Protein AF-A0A238Y365-F1 (afdb_monomer_lite)

Sequence (177 aa):
MSTAIAPHIPPAAPQTLVRDPALRQAMRAHIQAVIQARVAQDEDRRAEALRDYLAVTQAAADLDAASTLSTMIPPLLPSLYRRWAGMFADRLFETASEEQLRVLCDGSEENGAALALAYVMFLESERMERRMSEDLCALGRGAEGGQEVQEKMADMAAGYIRARVAKLAEKQAIKKK

Foldseek 3Di:
DDDDDDDPDDFDDPVFFDPDPVVLVVLLVLLLVLQCVVPPDDLVVQLVVQLVVCVVLVLDVDSVRSSVLSVLADDDDPVLSSVLSNVLSVVCRRGDGPVVSCVLSVPDPVSSVVSNVSSVVVCPDPVNVVVVVVVVVVCLVVQPDPCCVVSVSNVVSVVSSVVSSVVVVVVVVVVVD

Structure (mmCIF, N/CA/C/O backbone):
data_AF-A0A238Y365-F1
#
_entry.id   AF-A0A238Y365-F1
#
loop_
_atom_site.group_PDB
_atom_site.id
_atom_site.type_symbol
_atom_site.label_atom_id
_atom_site.label_alt_id
_atom_site.label_comp_id
_atom_site.label_asym_id
_atom_site.label_entity_id
_atom_site.label_seq_id
_atom_site.pdbx_PDB_ins_code
_atom_site.Cartn_x
_atom_site.Cartn_y
_atom_site.Cartn_z
_atom_site.occupancy
_atom_site.B_iso_or_equiv
_atom_site.auth_seq_id
_atom_site.auth_comp_id
_atom_site.auth_asym_id
_atom_site.auth_atom_id
_atom_site.pdbx_PDB_model_num
ATOM 1 N N . MET A 1 1 ? -17.718 38.387 -5.834 1.00 41.03 1 MET A N 1
ATOM 2 C CA . MET A 1 1 ? -16.426 37.680 -5.706 1.00 41.03 1 MET A CA 1
ATOM 3 C C . MET A 1 1 ? -16.398 37.052 -4.323 1.00 41.03 1 MET A C 1
ATOM 5 O O . MET A 1 1 ? -16.259 37.781 -3.355 1.00 41.03 1 MET A O 1
ATOM 9 N N . SER A 1 2 ? -16.670 35.748 -4.224 1.00 45.12 2 SER A N 1
ATOM 10 C CA . SER A 1 2 ? -16.695 35.008 -2.955 1.00 45.12 2 SER A CA 1
ATOM 11 C C . SER A 1 2 ? -15.528 34.033 -2.962 1.00 45.12 2 SER A C 1
ATOM 13 O O . SER A 1 2 ? -15.536 33.062 -3.716 1.00 45.12 2 SER A O 1
ATOM 15 N N . THR A 1 3 ? -14.493 34.342 -2.192 1.00 45.22 3 THR A N 1
ATOM 16 C CA . THR A 1 3 ? -13.293 33.519 -2.062 1.00 45.22 3 THR A CA 1
ATOM 17 C C . THR A 1 3 ? -13.619 32.365 -1.118 1.00 45.22 3 THR A C 1
ATOM 19 O O . THR A 1 3 ? -13.807 32.574 0.078 1.00 45.22 3 THR A O 1
ATOM 22 N N . ALA A 1 4 ? -13.743 31.152 -1.657 1.00 47.69 4 ALA A N 1
ATOM 23 C CA . ALA A 1 4 ? -13.885 29.943 -0.857 1.00 47.69 4 ALA A CA 1
ATOM 24 C C . ALA A 1 4 ? -12.564 29.677 -0.119 1.00 47.69 4 ALA A C 1
ATOM 26 O O . ALA A 1 4 ? -11.541 29.379 -0.733 1.00 47.69 4 ALA A O 1
ATOM 27 N N . ILE A 1 5 ? -12.588 29.836 1.202 1.00 48.19 5 ILE A N 1
ATOM 28 C CA . ILE A 1 5 ? -11.501 29.450 2.100 1.00 48.19 5 ILE A CA 1
ATOM 29 C C . ILE A 1 5 ? -11.510 27.920 2.166 1.00 48.19 5 ILE A C 1
ATOM 31 O O . ILE A 1 5 ? -12.489 27.327 2.619 1.00 48.19 5 ILE A O 1
ATOM 35 N N . ALA A 1 6 ? -10.446 27.278 1.683 1.00 49.16 6 ALA A N 1
ATOM 36 C CA . ALA A 1 6 ? -10.252 25.845 1.872 1.00 49.16 6 ALA A CA 1
ATOM 37 C C . ALA A 1 6 ? -10.212 25.535 3.383 1.00 49.16 6 ALA A C 1
ATOM 39 O O . ALA A 1 6 ? -9.551 26.269 4.126 1.00 49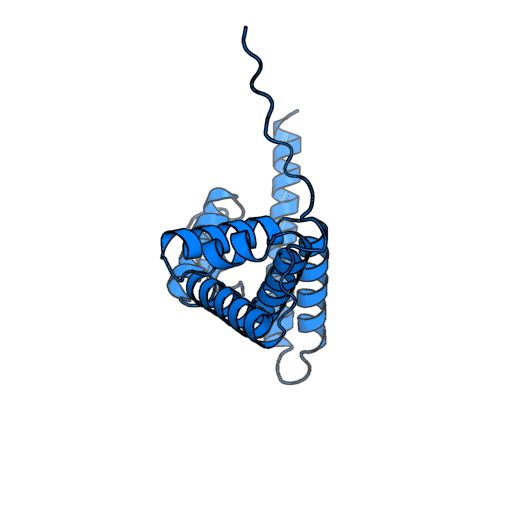.16 6 ALA A O 1
ATOM 40 N N . PRO A 1 7 ? -10.901 24.486 3.866 1.00 53.88 7 PRO A N 1
ATOM 41 C CA . PRO A 1 7 ? -10.907 24.165 5.284 1.00 53.88 7 PRO A CA 1
ATOM 42 C C . PRO A 1 7 ? -9.500 23.747 5.720 1.00 53.88 7 PRO A C 1
ATOM 44 O O . PRO A 1 7 ? -8.984 22.702 5.326 1.00 53.88 7 PRO A O 1
ATOM 47 N N . HIS A 1 8 ? -8.873 24.580 6.550 1.00 54.28 8 HIS A N 1
ATOM 48 C CA . HIS A 1 8 ? -7.700 24.198 7.319 1.00 54.28 8 HIS A CA 1
ATOM 49 C C . HIS A 1 8 ? -8.142 23.098 8.286 1.00 54.28 8 HIS A C 1
ATOM 51 O O . HIS A 1 8 ? -8.851 23.377 9.247 1.00 54.28 8 HIS A O 1
ATOM 57 N N . ILE A 1 9 ? -7.764 21.847 8.018 1.00 56.66 9 ILE A N 1
ATOM 58 C CA . ILE A 1 9 ? -7.962 20.743 8.961 1.00 56.66 9 ILE A CA 1
ATOM 59 C C . ILE A 1 9 ? -6.839 20.861 10.004 1.00 56.66 9 ILE A C 1
ATOM 61 O O . ILE A 1 9 ? -5.672 20.687 9.640 1.00 56.66 9 ILE A O 1
ATOM 65 N N . PRO A 1 10 ? -7.125 21.240 11.263 1.00 53.22 10 PRO A N 1
ATOM 66 C CA . PRO A 1 10 ? -6.113 21.255 12.310 1.00 53.22 10 PRO A CA 1
ATOM 67 C C . PRO A 1 10 ? -5.717 19.814 12.679 1.00 53.22 10 PRO A C 1
ATOM 69 O O . PRO A 1 10 ? -6.551 18.910 12.576 1.00 53.22 10 PRO A O 1
ATOM 72 N N . PRO A 1 11 ? -4.471 19.570 13.125 1.00 58.22 11 PRO A N 1
ATOM 73 C CA . PRO A 1 11 ? -4.087 18.267 13.659 1.00 58.22 11 PRO A CA 1
ATOM 74 C C . PRO A 1 11 ? -4.997 17.897 14.839 1.00 58.22 11 PRO A C 1
ATOM 76 O O . PRO A 1 11 ? -5.309 18.743 15.680 1.00 58.22 11 PRO A O 1
ATOM 79 N N . ALA A 1 12 ? -5.432 16.637 14.881 1.00 56.94 12 ALA A N 1
ATOM 80 C CA . ALA A 1 12 ? -6.339 16.119 15.898 1.00 56.94 12 ALA A CA 1
ATOM 81 C C . ALA A 1 12 ? -5.821 16.430 17.318 1.00 56.94 12 ALA A C 1
ATOM 83 O O . ALA A 1 12 ? -4.678 16.122 17.664 1.00 56.94 12 ALA A O 1
ATOM 84 N N . ALA A 1 13 ? -6.657 17.052 18.157 1.00 56.41 13 ALA A N 1
ATOM 85 C CA . ALA A 1 13 ? -6.310 17.314 19.551 1.00 56.41 13 ALA A CA 1
ATOM 86 C C . ALA A 1 13 ? -6.022 15.980 20.278 1.00 56.41 13 ALA A C 1
ATOM 88 O O . ALA A 1 13 ? -6.720 14.993 20.031 1.00 56.41 13 ALA A O 1
ATOM 89 N N . PRO A 1 14 ? -5.073 15.920 21.233 1.00 54.81 14 PRO A N 1
ATOM 90 C CA . PRO A 1 14 ? -4.609 14.670 21.861 1.00 54.81 14 PRO A CA 1
ATOM 91 C C . PRO A 1 14 ? -5.695 13.876 22.614 1.00 54.81 14 PRO A C 1
ATOM 93 O O . PRO A 1 14 ? -5.471 12.733 23.016 1.00 54.81 14 PRO A O 1
ATOM 96 N N . GLN A 1 15 ? -6.874 14.466 22.824 1.00 52.91 15 GLN A N 1
ATOM 97 C CA . GLN A 1 15 ? -8.050 13.833 23.434 1.00 52.91 15 GLN A CA 1
ATOM 98 C C . GLN A 1 15 ? -8.916 13.054 22.425 1.00 52.91 15 GLN A C 1
ATOM 100 O O . GLN A 1 15 ? -9.852 12.381 22.833 1.00 52.91 15 GLN A O 1
ATOM 105 N N . THR A 1 16 ? -8.592 13.121 21.130 1.00 69.06 16 THR A N 1
ATOM 106 C CA . THR A 1 16 ? -9.370 12.512 20.036 1.00 69.06 16 THR A CA 1
ATOM 107 C C . THR A 1 16 ? -8.657 11.344 19.352 1.00 69.06 16 THR A C 1
ATOM 109 O O . THR A 1 16 ? -9.185 10.807 18.390 1.00 69.06 16 THR A O 1
ATOM 112 N N . LEU A 1 17 ? -7.469 10.943 19.816 1.00 79.94 17 LEU A N 1
ATOM 113 C CA . LEU A 1 17 ? -6.684 9.847 19.231 1.00 79.94 17 LEU A CA 1
ATOM 114 C C . LEU A 1 17 ? -7.102 8.481 19.792 1.00 79.94 17 LEU A C 1
ATOM 116 O O . LEU A 1 17 ? -7.519 8.387 20.945 1.00 79.94 17 LEU A O 1
ATOM 120 N N . VAL A 1 18 ? -6.891 7.416 19.011 1.00 84.06 18 VAL A N 1
ATOM 121 C CA . VAL A 1 18 ? -7.161 6.028 19.427 1.00 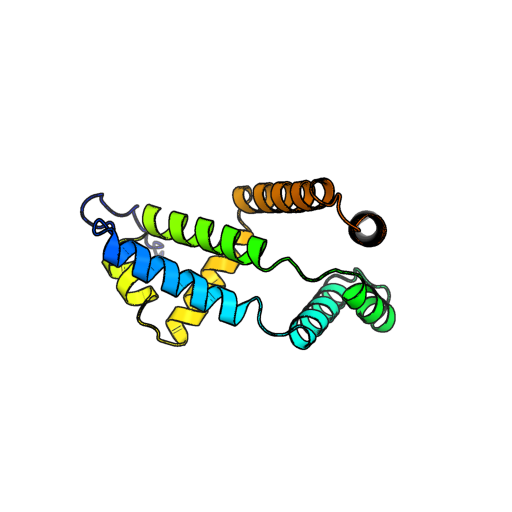84.06 18 VAL A CA 1
ATOM 122 C C . VAL A 1 18 ? -6.209 5.624 20.558 1.00 84.06 18 VAL A C 1
ATOM 124 O O . VAL A 1 18 ? -5.015 5.399 20.330 1.00 84.06 18 VAL A O 1
ATOM 127 N N . ARG A 1 19 ? -6.730 5.534 21.787 1.00 85.62 19 ARG A N 1
ATOM 128 C CA . ARG A 1 19 ? -5.947 5.166 22.986 1.00 85.62 19 ARG A CA 1
ATOM 129 C C . ARG A 1 19 ? -6.070 3.700 23.373 1.00 85.62 19 ARG A C 1
ATOM 131 O O . ARG A 1 19 ? -5.143 3.164 23.972 1.00 85.62 19 ARG A O 1
ATOM 138 N N . ASP A 1 20 ? -7.196 3.071 23.051 1.00 90.81 20 ASP A N 1
ATOM 139 C CA . ASP A 1 20 ? -7.412 1.658 23.346 1.00 90.81 20 ASP A CA 1
ATOM 140 C C . ASP A 1 20 ? -6.497 0.790 22.456 1.00 90.81 20 ASP A C 1
ATOM 142 O O . ASP A 1 20 ? -6.632 0.817 21.225 1.00 90.81 20 ASP A O 1
ATOM 146 N N . PRO A 1 21 ? -5.558 0.019 23.041 1.00 91.31 21 PRO A N 1
ATOM 147 C CA . PRO A 1 21 ? -4.644 -0.821 22.277 1.00 91.31 21 PRO A CA 1
ATOM 148 C C . PRO A 1 21 ? -5.360 -1.934 21.503 1.00 91.31 21 PRO A C 1
ATOM 150 O O . PRO A 1 21 ? -4.909 -2.288 20.413 1.00 91.31 21 PRO A O 1
ATOM 153 N N . ALA A 1 22 ? -6.473 -2.469 22.017 1.00 93.19 22 ALA A N 1
ATOM 154 C CA . ALA A 1 22 ? -7.225 -3.522 21.340 1.00 93.19 22 ALA A CA 1
ATOM 155 C C . ALA A 1 22 ? -7.926 -2.970 20.093 1.00 93.19 22 ALA A C 1
ATOM 157 O O . ALA A 1 22 ? -7.785 -3.527 19.001 1.00 93.19 22 ALA A O 1
ATOM 158 N N . LEU A 1 23 ? -8.602 -1.825 20.234 1.00 91.88 23 LEU A N 1
ATOM 159 C CA . LEU A 1 23 ? -9.214 -1.116 19.112 1.00 91.88 23 LEU A CA 1
ATOM 160 C C . LEU A 1 23 ? -8.173 -0.716 18.062 1.00 91.88 23 LEU A C 1
ATOM 162 O O . LEU A 1 23 ? -8.364 -0.970 16.872 1.00 91.88 23 LEU A O 1
ATOM 166 N N . ARG A 1 24 ? -7.039 -0.151 18.492 1.00 94.19 24 ARG A N 1
ATOM 167 C CA . ARG A 1 24 ? -5.945 0.227 17.590 1.00 94.19 24 ARG A CA 1
ATOM 168 C C . ARG A 1 24 ? -5.430 -0.972 16.799 1.00 94.19 24 ARG A C 1
ATOM 170 O O . ARG A 1 24 ? -5.232 -0.866 15.590 1.00 94.19 24 ARG A O 1
ATOM 177 N N . GLN A 1 25 ? -5.239 -2.113 17.458 1.00 94.88 25 GLN A N 1
ATOM 178 C CA . GLN A 1 25 ? -4.792 -3.336 16.799 1.00 94.88 25 GLN A CA 1
ATOM 179 C C . GLN A 1 25 ? -5.829 -3.856 15.793 1.00 94.88 25 GLN A C 1
ATOM 181 O O . GLN A 1 25 ? -5.452 -4.256 14.691 1.00 94.88 25 GLN A O 1
ATOM 186 N N . ALA A 1 26 ? -7.120 -3.811 16.133 1.00 94.69 26 ALA A N 1
ATOM 187 C CA . ALA A 1 26 ? -8.199 -4.211 15.232 1.00 94.69 26 ALA A CA 1
ATOM 188 C C . ALA A 1 26 ? -8.260 -3.319 13.980 1.00 94.69 26 ALA A C 1
ATOM 190 O O . ALA A 1 26 ? -8.270 -3.826 12.859 1.00 94.69 26 ALA A O 1
ATOM 191 N N . MET A 1 27 ? -8.205 -1.996 14.155 1.00 95.62 27 MET A N 1
ATOM 192 C CA . MET A 1 27 ? -8.172 -1.033 13.048 1.00 95.62 27 MET A CA 1
ATOM 193 C C . MET A 1 27 ? -6.926 -1.211 12.178 1.00 95.62 27 MET A C 1
ATOM 195 O O . MET A 1 27 ? -7.014 -1.210 10.952 1.00 95.62 27 MET A O 1
ATOM 199 N N . ARG A 1 28 ? -5.759 -1.440 12.793 1.00 96.38 28 ARG A N 1
ATOM 200 C CA . ARG A 1 28 ? -4.513 -1.705 12.065 1.00 96.38 28 ARG A CA 1
ATOM 201 C C . ARG A 1 28 ? -4.620 -2.962 11.205 1.00 96.38 28 ARG A C 1
ATOM 203 O O . ARG A 1 28 ? -4.217 -2.938 10.044 1.00 96.38 28 ARG A O 1
ATOM 210 N N . ALA A 1 29 ? -5.171 -4.041 11.758 1.00 94.69 29 ALA A N 1
ATOM 211 C CA . ALA A 1 29 ? -5.394 -5.282 11.025 1.00 94.69 29 ALA A CA 1
ATOM 212 C C . ALA A 1 29 ? -6.376 -5.081 9.861 1.00 94.69 29 ALA A C 1
ATOM 214 O O . ALA A 1 29 ? -6.110 -5.552 8.756 1.00 94.69 29 ALA A O 1
ATOM 215 N N . HIS A 1 30 ? -7.458 -4.328 10.084 1.00 95.19 30 HIS A N 1
ATOM 216 C CA . HIS A 1 30 ? -8.428 -3.984 9.048 1.00 95.19 30 HIS A CA 1
ATOM 217 C C . HIS A 1 30 ? -7.784 -3.206 7.890 1.00 95.19 30 HIS A C 1
ATOM 219 O O . HIS A 1 30 ? -7.864 -3.642 6.743 1.00 95.19 30 HIS A O 1
ATOM 225 N N . ILE A 1 31 ? -7.060 -2.121 8.186 1.00 95.31 31 ILE A N 1
ATOM 226 C CA . ILE A 1 31 ? -6.346 -1.312 7.184 1.00 95.31 31 ILE A CA 1
ATOM 227 C C . ILE A 1 31 ? -5.388 -2.187 6.365 1.00 95.31 31 ILE A C 1
ATOM 229 O O . ILE A 1 31 ? -5.382 -2.138 5.134 1.00 95.31 31 ILE A O 1
ATOM 233 N N . GLN A 1 32 ? -4.595 -3.028 7.035 1.00 93.44 32 GLN A N 1
ATOM 234 C CA . GLN A 1 32 ? -3.661 -3.922 6.352 1.00 93.44 32 GLN A CA 1
ATOM 235 C C . GLN A 1 32 ? -4.370 -4.952 5.467 1.00 93.44 32 GLN A C 1
ATOM 237 O O . GLN A 1 32 ? -3.835 -5.290 4.410 1.00 93.44 32 GLN A O 1
ATOM 242 N N . ALA A 1 33 ? -5.527 -5.469 5.885 1.00 92.31 33 ALA A N 1
ATOM 243 C CA . ALA A 1 33 ? -6.309 -6.422 5.105 1.00 92.31 33 ALA A CA 1
ATOM 244 C C . ALA A 1 33 ? -6.895 -5.768 3.846 1.00 92.31 33 ALA A C 1
ATOM 246 O O . ALA A 1 33 ? -6.730 -6.308 2.755 1.00 92.31 33 ALA A O 1
ATOM 247 N N . VAL A 1 34 ? -7.495 -4.581 3.982 1.00 93.25 34 VAL A N 1
ATOM 248 C CA . VAL A 1 34 ? -8.048 -3.803 2.861 1.00 93.25 34 VAL A CA 1
ATOM 249 C C . VAL A 1 34 ? -6.968 -3.479 1.831 1.00 93.25 34 VAL A C 1
ATOM 251 O O . VAL A 1 34 ? -7.158 -3.721 0.639 1.00 93.25 34 VAL A O 1
ATOM 254 N N . ILE A 1 35 ? -5.808 -2.985 2.281 1.00 91.38 35 ILE A N 1
ATOM 255 C CA . ILE A 1 35 ? -4.698 -2.652 1.381 1.00 91.38 35 ILE A CA 1
ATOM 256 C C . ILE A 1 35 ? -4.207 -3.907 0.663 1.00 91.38 35 ILE A C 1
ATOM 258 O O . ILE A 1 35 ? -4.137 -3.906 -0.561 1.00 91.38 35 ILE A O 1
ATOM 262 N N . GLN A 1 36 ? -3.921 -4.994 1.388 1.00 86.75 36 GLN A N 1
ATOM 263 C CA . GLN A 1 36 ? -3.455 -6.245 0.775 1.00 86.75 36 GLN A CA 1
ATOM 264 C C . GLN A 1 36 ? -4.456 -6.796 -0.244 1.00 86.75 36 GLN A C 1
ATOM 266 O O . GLN A 1 36 ? -4.043 -7.231 -1.318 1.00 86.75 36 GLN A O 1
ATOM 271 N N . ALA A 1 37 ? -5.755 -6.726 0.055 1.00 86.56 37 ALA A N 1
ATOM 272 C CA . ALA A 1 37 ? -6.794 -7.162 -0.867 1.00 86.56 37 ALA A CA 1
ATOM 273 C C . ALA A 1 37 ? -6.812 -6.351 -2.173 1.00 86.56 37 ALA A C 1
ATOM 275 O O . ALA A 1 37 ? -7.152 -6.878 -3.225 1.00 86.56 37 ALA A O 1
ATOM 276 N N . ARG A 1 38 ? -6.415 -5.076 -2.131 1.00 83.06 38 ARG A N 1
ATOM 277 C CA . ARG A 1 38 ? -6.394 -4.197 -3.307 1.00 83.06 38 ARG A CA 1
ATOM 278 C C . ARG A 1 38 ? -5.075 -4.249 -4.083 1.00 83.06 38 ARG A C 1
ATOM 280 O O . ARG A 1 38 ? -5.109 -4.093 -5.298 1.00 83.06 38 ARG A O 1
ATOM 287 N N . VAL A 1 39 ? -3.933 -4.442 -3.414 1.00 75.88 39 VAL A N 1
ATOM 288 C CA . VAL A 1 39 ? -2.603 -4.231 -4.030 1.00 75.88 39 VAL A CA 1
ATOM 289 C C . VAL A 1 39 ? -1.794 -5.501 -4.299 1.00 75.88 39 VAL A C 1
ATOM 291 O O . VAL A 1 39 ? -0.773 -5.413 -4.974 1.00 75.88 39 VAL A O 1
ATOM 294 N N . ALA A 1 40 ? -2.196 -6.662 -3.770 1.00 68.81 40 ALA A N 1
ATOM 295 C CA . ALA A 1 40 ? -1.348 -7.862 -3.763 1.00 68.81 40 ALA A CA 1
ATOM 296 C C . ALA A 1 40 ? -2.026 -9.142 -4.288 1.00 68.81 40 ALA A C 1
ATOM 298 O O . ALA A 1 40 ? -1.501 -10.230 -4.065 1.00 68.81 40 ALA A O 1
ATOM 299 N N . GLN A 1 41 ? -3.200 -9.049 -4.924 1.00 66.19 41 GLN A N 1
ATOM 300 C CA . GLN A 1 41 ? -4.037 -10.234 -5.166 1.00 66.19 41 GLN A CA 1
ATOM 301 C C . GLN A 1 41 ? -3.856 -10.933 -6.513 1.00 66.19 41 GLN A C 1
ATOM 303 O O . GLN A 1 41 ? -4.157 -12.120 -6.592 1.00 66.19 41 GLN A O 1
ATOM 308 N N . ASP A 1 42 ? -3.408 -10.240 -7.558 1.00 76.75 42 ASP A N 1
ATOM 309 C CA . ASP A 1 42 ? -3.565 -10.755 -8.918 1.00 76.75 42 ASP A CA 1
ATOM 310 C C . ASP A 1 42 ? -2.344 -10.423 -9.785 1.00 76.75 42 ASP A C 1
ATOM 312 O O . ASP A 1 42 ? -2.078 -9.262 -10.108 1.00 76.75 42 ASP A O 1
ATOM 316 N N . GLU A 1 43 ? -1.581 -11.467 -10.116 1.00 76.50 43 GLU A N 1
ATOM 317 C CA . GLU A 1 43 ? -0.365 -11.373 -10.925 1.00 76.50 43 GLU A CA 1
ATOM 318 C C . GLU A 1 43 ? -0.678 -10.996 -12.380 1.00 76.50 43 GLU A C 1
ATOM 320 O O . GLU A 1 43 ? 0.092 -10.257 -12.996 1.00 76.50 43 GLU A O 1
ATOM 325 N N . ASP A 1 44 ? -1.834 -11.409 -12.906 1.00 80.81 44 ASP A N 1
ATOM 326 C CA . ASP A 1 44 ? -2.266 -11.045 -14.255 1.00 80.81 44 ASP A CA 1
ATOM 327 C C . ASP A 1 44 ? -2.618 -9.555 -14.307 1.00 80.81 44 ASP A C 1
ATOM 329 O O . ASP A 1 44 ? -2.155 -8.832 -15.193 1.00 80.81 44 ASP A O 1
ATOM 333 N N . ARG A 1 45 ? -3.337 -9.053 -13.295 1.00 80.12 45 ARG A N 1
ATOM 334 C CA . ARG A 1 45 ? -3.632 -7.613 -13.164 1.00 80.12 45 ARG A CA 1
ATOM 335 C C . ARG A 1 45 ? -2.382 -6.786 -12.892 1.00 80.12 45 ARG A C 1
ATOM 337 O O . ARG A 1 45 ? -2.293 -5.642 -13.335 1.00 80.12 45 ARG A O 1
ATOM 344 N N . ARG A 1 46 ? -1.396 -7.341 -12.184 1.00 81.50 46 ARG A N 1
ATOM 345 C CA . ARG A 1 46 ? -0.085 -6.705 -12.006 1.00 81.50 46 ARG A CA 1
ATOM 346 C C . ARG A 1 46 ? 0.641 -6.585 -13.344 1.00 81.50 46 ARG A C 1
ATOM 348 O O . ARG A 1 46 ? 1.142 -5.507 -13.663 1.00 81.50 46 ARG A O 1
ATOM 355 N N . ALA A 1 47 ? 0.702 -7.664 -14.120 1.00 81.12 47 ALA A N 1
ATOM 356 C CA . ALA A 1 47 ? 1.331 -7.659 -15.435 1.00 81.12 47 ALA A CA 1
ATOM 357 C C . ALA A 1 47 ? 0.625 -6.680 -16.388 1.00 81.12 47 ALA A C 1
ATOM 359 O O . ALA A 1 47 ? 1.292 -5.913 -17.080 1.00 81.12 47 ALA A O 1
ATOM 360 N N . GLU A 1 48 ? -0.709 -6.650 -16.377 1.00 82.50 48 GLU A N 1
ATOM 361 C CA . GLU A 1 48 ? -1.524 -5.669 -17.097 1.00 82.50 48 GLU A CA 1
ATOM 362 C C . GLU A 1 48 ? -1.168 -4.230 -16.702 1.00 82.50 48 GLU A C 1
ATOM 364 O O . GLU A 1 48 ? -0.752 -3.452 -17.559 1.00 82.50 48 GLU A O 1
ATOM 369 N N . ALA A 1 49 ? -1.200 -3.906 -15.407 1.00 82.75 49 ALA A N 1
ATOM 370 C CA . ALA A 1 49 ? -0.872 -2.572 -14.911 1.00 82.75 49 ALA A CA 1
ATOM 371 C C . ALA A 1 49 ? 0.561 -2.134 -15.268 1.00 82.75 49 ALA A C 1
ATOM 373 O O . ALA A 1 49 ? 0.797 -0.969 -15.592 1.00 82.75 49 ALA A O 1
ATOM 374 N N . LEU A 1 50 ? 1.529 -3.057 -15.241 1.00 80.69 50 LEU A N 1
ATOM 375 C CA . LEU A 1 50 ? 2.907 -2.778 -15.649 1.00 80.69 50 LEU A CA 1
ATOM 376 C C . LEU A 1 50 ? 3.016 -2.487 -17.147 1.00 80.69 50 LEU A C 1
ATOM 378 O O . LEU A 1 50 ? 3.736 -1.563 -17.525 1.00 80.69 50 LEU A O 1
ATOM 382 N N . ARG A 1 51 ? 2.310 -3.237 -18.000 1.00 83.56 51 ARG A N 1
ATOM 383 C CA . ARG A 1 51 ? 2.279 -2.969 -19.446 1.00 83.56 51 ARG A CA 1
ATOM 384 C C . ARG A 1 51 ? 1.696 -1.596 -19.738 1.00 83.56 51 ARG A C 1
ATOM 386 O O . ARG A 1 51 ? 2.322 -0.826 -20.466 1.00 83.56 51 ARG A O 1
ATOM 393 N N . ASP A 1 52 ? 0.562 -1.275 -19.124 1.00 83.25 52 ASP A N 1
ATOM 394 C CA . ASP A 1 52 ? -0.107 0.013 -19.296 1.00 83.25 52 ASP A CA 1
ATOM 395 C C . ASP A 1 52 ? 0.790 1.163 -18.844 1.00 83.25 52 ASP A C 1
ATOM 397 O O . ASP A 1 52 ? 0.991 2.134 -19.576 1.00 83.25 52 ASP A O 1
ATOM 401 N N . TYR A 1 53 ? 1.420 1.024 -17.676 1.00 79.75 53 TYR A N 1
ATOM 402 C CA . TYR A 1 53 ? 2.372 2.006 -17.174 1.00 79.75 53 TYR A CA 1
ATOM 403 C C . TYR A 1 53 ? 3.555 2.209 -18.132 1.00 79.75 53 TYR A C 1
ATOM 405 O O . TYR A 1 53 ? 3.908 3.346 -18.455 1.00 79.75 53 TYR A O 1
ATOM 413 N N . LEU A 1 54 ? 4.169 1.127 -18.623 1.00 78.12 54 LEU A N 1
ATOM 414 C CA . LEU A 1 54 ? 5.311 1.190 -19.544 1.00 78.12 54 LEU A CA 1
ATOM 415 C C . LEU A 1 54 ? 4.936 1.798 -20.904 1.00 78.12 54 LEU A C 1
ATOM 417 O O . LEU A 1 54 ? 5.754 2.507 -21.498 1.00 78.12 54 LEU A O 1
ATOM 421 N N . ALA A 1 55 ? 3.711 1.554 -21.373 1.00 76.88 55 ALA A N 1
ATOM 422 C CA . ALA A 1 55 ? 3.173 2.145 -22.592 1.00 76.88 55 ALA A CA 1
ATOM 423 C C . ALA A 1 55 ? 2.909 3.651 -22.421 1.00 76.88 55 ALA A C 1
ATOM 425 O O . ALA A 1 55 ? 3.366 4.456 -23.235 1.00 76.88 55 ALA A O 1
ATOM 426 N N . VAL A 1 56 ? 2.243 4.051 -21.332 1.00 79.94 56 VAL A N 1
ATOM 427 C CA . VAL A 1 56 ? 1.917 5.458 -21.035 1.00 79.94 56 VAL A CA 1
ATOM 428 C C . VAL A 1 56 ? 3.177 6.290 -20.799 1.00 79.94 56 VAL A C 1
ATOM 430 O O . VAL A 1 56 ? 3.288 7.412 -21.293 1.00 79.94 56 VAL A O 1
ATOM 433 N N . THR A 1 57 ? 4.161 5.738 -20.090 1.00 72.69 57 THR A N 1
ATOM 434 C CA . THR A 1 57 ? 5.437 6.421 -19.817 1.00 72.69 57 THR A CA 1
ATOM 435 C C . THR A 1 57 ? 6.412 6.391 -20.995 1.00 72.69 57 THR A C 1
ATOM 437 O O . THR A 1 57 ? 7.473 7.012 -20.918 1.00 72.69 57 THR A O 1
ATOM 440 N N . GLN A 1 58 ? 6.077 5.686 -22.086 1.00 69.81 58 GLN A N 1
ATOM 441 C CA . GLN A 1 58 ? 6.959 5.430 -23.236 1.00 69.81 58 GLN A CA 1
ATOM 442 C C . GLN A 1 58 ? 8.324 4.852 -22.829 1.00 69.81 58 GLN A C 1
ATOM 444 O O . GLN A 1 58 ? 9.333 5.031 -23.518 1.00 69.81 58 GLN A O 1
ATOM 449 N N . ALA A 1 59 ? 8.370 4.158 -21.688 1.00 60.31 59 ALA A N 1
ATOM 450 C CA . ALA A 1 59 ? 9.558 3.457 -21.220 1.00 60.31 59 ALA A CA 1
ATOM 451 C C . ALA A 1 59 ? 9.909 2.280 -22.151 1.00 60.31 59 ALA A C 1
ATOM 453 O O . ALA A 1 59 ? 11.082 1.914 -22.278 1.00 60.31 59 ALA A O 1
ATOM 454 N N . ALA A 1 60 ? 8.902 1.740 -22.846 1.00 61.19 60 ALA A N 1
ATOM 455 C CA . ALA A 1 60 ? 9.035 0.765 -23.920 1.00 61.19 60 ALA A CA 1
ATOM 456 C C . ALA A 1 60 ? 8.947 1.428 -25.308 1.00 61.19 60 ALA A C 1
ATOM 458 O O . ALA A 1 60 ? 8.301 2.459 -25.484 1.00 61.19 60 ALA A O 1
ATOM 459 N N . ALA A 1 61 ? 9.622 0.837 -26.299 1.00 65.38 61 ALA A N 1
ATOM 460 C CA . ALA A 1 61 ? 9.588 1.325 -27.681 1.00 65.38 61 ALA A CA 1
ATOM 461 C C . ALA A 1 61 ? 8.260 0.998 -28.390 1.00 65.38 61 ALA A C 1
ATOM 463 O O . ALA A 1 61 ? 7.823 1.762 -29.247 1.00 65.38 61 ALA A O 1
ATOM 464 N N . ASP A 1 62 ? 7.639 -0.118 -28.009 1.00 73.69 62 ASP A N 1
ATOM 465 C CA . ASP A 1 62 ? 6.379 -0.644 -28.527 1.00 73.69 62 ASP A CA 1
ATOM 466 C C . ASP A 1 62 ? 5.692 -1.534 -27.465 1.00 73.69 62 ASP A C 1
ATOM 468 O O . ASP A 1 62 ? 6.206 -1.729 -26.356 1.00 73.69 62 ASP A O 1
ATOM 472 N N . LEU A 1 63 ? 4.497 -2.040 -27.791 1.00 70.69 63 LEU A N 1
ATOM 473 C CA . LEU A 1 63 ? 3.686 -2.874 -26.895 1.00 70.69 63 LEU A CA 1
ATOM 474 C C . LEU A 1 63 ? 4.333 -4.238 -26.602 1.00 70.69 63 LEU A C 1
ATOM 476 O O . LEU A 1 63 ? 4.216 -4.736 -25.480 1.00 70.69 63 LEU A O 1
ATOM 480 N N . ASP A 1 64 ? 5.061 -4.812 -27.560 1.00 74.25 64 ASP A N 1
ATOM 481 C CA . ASP A 1 64 ? 5.750 -6.097 -27.387 1.00 74.25 64 ASP A CA 1
ATOM 482 C C . ASP A 1 64 ? 6.918 -5.964 -26.397 1.00 74.25 64 ASP A C 1
ATOM 484 O O . ASP A 1 64 ? 7.101 -6.799 -25.502 1.00 74.25 64 ASP A O 1
ATOM 488 N N . ALA A 1 65 ? 7.666 -4.861 -26.479 1.00 70.56 65 ALA A N 1
ATOM 489 C CA . ALA A 1 65 ? 8.686 -4.501 -25.506 1.00 70.56 65 ALA A CA 1
ATOM 490 C C . ALA A 1 65 ? 8.077 -4.219 -24.123 1.00 70.56 65 ALA A C 1
ATOM 492 O O . ALA A 1 65 ? 8.655 -4.639 -23.122 1.00 70.56 65 ALA A O 1
ATOM 493 N N . ALA A 1 66 ? 6.910 -3.568 -24.040 1.00 71.75 66 ALA A N 1
ATOM 494 C CA . ALA A 1 66 ? 6.213 -3.346 -22.768 1.00 71.75 66 ALA A CA 1
ATOM 495 C C . ALA A 1 66 ? 5.796 -4.673 -22.111 1.00 71.75 66 ALA A C 1
ATOM 497 O O . ALA A 1 66 ? 6.030 -4.861 -20.918 1.00 71.75 66 ALA A O 1
ATOM 498 N N . SER A 1 67 ? 5.259 -5.614 -22.896 1.00 74.00 67 SER A N 1
ATOM 499 C CA . SER A 1 67 ? 4.888 -6.952 -22.419 1.00 74.00 67 SER A CA 1
ATOM 500 C C . SER A 1 67 ? 6.097 -7.778 -21.989 1.00 74.00 67 SER A C 1
ATOM 502 O O . SER A 1 67 ? 6.047 -8.491 -20.990 1.00 74.00 67 SER A O 1
ATOM 504 N N . THR A 1 68 ? 7.207 -7.675 -22.713 1.00 73.19 68 THR A N 1
ATOM 505 C CA . THR A 1 68 ? 8.448 -8.361 -22.339 1.00 73.19 68 THR A CA 1
ATOM 506 C C . THR A 1 68 ? 9.001 -7.790 -21.032 1.00 73.19 68 THR A C 1
ATOM 508 O O . THR A 1 68 ? 9.315 -8.536 -20.105 1.00 73.19 68 THR A O 1
ATOM 511 N N . LEU A 1 69 ? 9.048 -6.463 -20.899 1.00 68.69 69 LEU A N 1
ATOM 512 C CA . LEU A 1 69 ? 9.555 -5.795 -19.701 1.00 68.69 69 LEU A CA 1
ATOM 513 C C . LEU A 1 69 ? 8.677 -6.030 -18.468 1.00 68.69 69 LEU A C 1
ATOM 515 O O . LEU A 1 69 ? 9.224 -6.219 -17.384 1.00 68.69 69 LEU A O 1
ATOM 519 N N . SER A 1 70 ? 7.348 -6.088 -18.607 1.00 74.31 70 SER A N 1
ATOM 520 C CA . SER A 1 70 ? 6.461 -6.386 -17.474 1.00 74.31 70 SER A CA 1
ATOM 521 C C . SER A 1 70 ? 6.746 -7.756 -16.850 1.00 74.31 70 SER A C 1
ATOM 523 O O . SER A 1 70 ? 6.642 -7.893 -15.635 1.00 74.31 70 SER A O 1
ATOM 525 N N . THR A 1 71 ? 7.169 -8.746 -17.650 1.00 75.19 71 THR A N 1
ATOM 526 C CA . THR A 1 71 ? 7.558 -10.079 -17.141 1.00 75.19 71 THR A CA 1
ATOM 527 C C . THR A 1 71 ? 8.923 -10.107 -16.451 1.00 75.19 71 THR A C 1
ATOM 529 O O . THR A 1 71 ? 9.188 -11.005 -15.658 1.00 75.19 71 THR A O 1
ATOM 532 N N . MET A 1 72 ? 9.791 -9.127 -16.723 1.00 69.62 72 MET A N 1
ATOM 533 C CA . MET A 1 72 ? 11.128 -9.040 -16.120 1.00 69.62 72 MET A CA 1
ATOM 534 C C . MET A 1 72 ? 11.122 -8.352 -14.755 1.00 69.62 72 MET A C 1
ATOM 536 O O . MET A 1 72 ? 12.060 -8.518 -13.977 1.00 69.62 72 MET A O 1
ATOM 540 N N . ILE A 1 73 ? 10.088 -7.564 -14.454 1.00 70.31 73 ILE A N 1
ATOM 541 C CA . ILE A 1 73 ? 9.938 -6.933 -13.144 1.00 70.31 73 ILE A CA 1
ATOM 542 C C . ILE A 1 73 ? 9.445 -8.020 -12.178 1.00 70.31 73 ILE A C 1
ATOM 544 O O . ILE A 1 73 ? 8.356 -8.556 -12.395 1.00 70.31 73 ILE A O 1
ATOM 548 N N . PRO A 1 74 ? 10.187 -8.352 -11.107 1.00 66.69 74 PRO A N 1
ATOM 549 C CA . PRO A 1 74 ? 9.757 -9.370 -10.156 1.00 66.69 74 PRO A CA 1
ATOM 550 C C . PRO A 1 74 ? 8.560 -8.883 -9.322 1.00 66.69 74 PRO A C 1
ATOM 552 O O . PRO A 1 74 ? 8.426 -7.674 -9.075 1.00 66.69 74 PRO A O 1
ATOM 555 N N . PRO A 1 75 ? 7.677 -9.789 -8.871 1.00 69.12 75 PRO A N 1
ATOM 556 C CA . PRO A 1 75 ? 6.649 -9.437 -7.903 1.00 69.12 75 PRO A CA 1
ATOM 557 C C . PRO A 1 75 ? 7.305 -8.931 -6.616 1.00 69.12 75 PRO A C 1
ATOM 559 O O . PRO A 1 75 ? 8.337 -9.442 -6.173 1.00 69.12 75 PRO A O 1
ATOM 562 N N . LEU A 1 76 ? 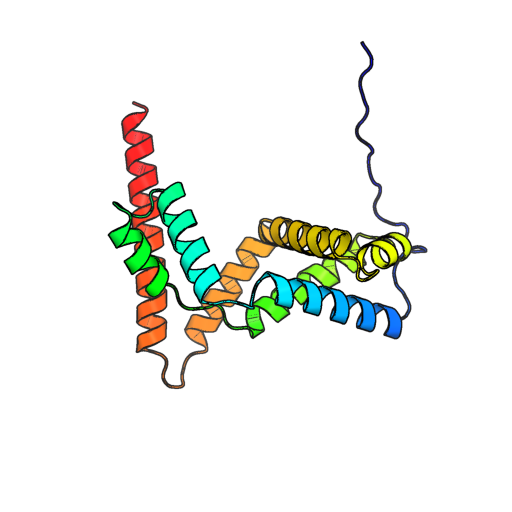6.713 -7.900 -6.014 1.00 68.00 76 LEU A N 1
ATOM 563 C CA . LEU A 1 76 ? 7.171 -7.421 -4.715 1.00 68.00 76 LEU A CA 1
ATOM 564 C C . LEU A 1 76 ? 6.831 -8.459 -3.645 1.00 68.00 76 LEU A C 1
ATOM 566 O O . LEU A 1 76 ? 5.752 -9.053 -3.651 1.00 68.00 76 LEU A O 1
ATOM 570 N N . LEU A 1 77 ? 7.748 -8.659 -2.697 1.00 72.94 77 LEU A N 1
ATOM 571 C CA . LEU A 1 77 ? 7.526 -9.603 -1.607 1.00 72.94 77 LEU A CA 1
ATOM 572 C C . LEU A 1 77 ? 6.319 -9.160 -0.759 1.00 72.94 77 LEU A C 1
ATOM 574 O O . LEU A 1 77 ? 6.269 -7.997 -0.344 1.00 72.94 77 LEU A O 1
ATOM 578 N N . PRO A 1 78 ? 5.393 -10.070 -0.391 1.00 75.69 78 PRO A N 1
ATOM 579 C CA . PRO A 1 78 ? 4.250 -9.746 0.470 1.00 75.69 78 PRO A CA 1
ATOM 580 C C . PRO A 1 78 ? 4.637 -9.074 1.799 1.00 75.69 78 PRO A C 1
ATOM 582 O O . PRO A 1 78 ? 3.870 -8.299 2.374 1.00 75.69 78 PRO A O 1
ATOM 585 N N . SER A 1 79 ? 5.851 -9.346 2.287 1.00 78.38 79 SER A N 1
ATOM 586 C CA . SER A 1 79 ? 6.422 -8.727 3.484 1.00 78.38 79 SER A CA 1
ATOM 587 C C . SER A 1 79 ? 6.647 -7.216 3.340 1.00 78.38 79 SER A C 1
ATOM 589 O O . SER A 1 79 ? 6.420 -6.495 4.313 1.00 78.38 79 SER A O 1
ATOM 591 N N . LEU A 1 80 ? 7.020 -6.720 2.152 1.00 83.44 80 LEU A N 1
ATOM 592 C CA . LEU A 1 80 ? 7.161 -5.283 1.884 1.00 83.44 80 LEU A CA 1
ATOM 593 C C . LEU A 1 80 ? 5.814 -4.576 1.941 1.00 83.44 80 LEU A C 1
ATOM 595 O O . LEU A 1 80 ? 5.664 -3.609 2.686 1.00 83.44 80 LEU A O 1
ATOM 599 N N . TYR A 1 81 ? 4.814 -5.103 1.228 1.00 82.94 81 TYR A N 1
ATOM 600 C CA . TYR A 1 81 ? 3.462 -4.544 1.247 1.00 82.94 81 TYR A CA 1
ATOM 601 C C . TYR A 1 81 ? 2.914 -4.467 2.669 1.00 82.94 81 TYR A C 1
ATOM 603 O O . TYR A 1 81 ? 2.408 -3.428 3.091 1.00 82.94 81 TYR A O 1
ATOM 611 N N . ARG A 1 82 ? 3.086 -5.537 3.456 1.00 87.12 82 ARG A N 1
ATOM 612 C CA . ARG A 1 82 ? 2.656 -5.562 4.858 1.00 87.12 82 ARG A CA 1
ATOM 613 C C . ARG A 1 82 ? 3.370 -4.507 5.703 1.00 87.12 82 ARG A C 1
ATOM 615 O O . ARG A 1 82 ? 2.729 -3.878 6.550 1.00 87.12 82 ARG A O 1
ATOM 622 N N . ARG A 1 83 ? 4.675 -4.315 5.490 1.00 90.25 83 ARG A N 1
ATOM 623 C CA . ARG A 1 83 ? 5.479 -3.317 6.204 1.00 90.25 83 ARG A CA 1
ATOM 624 C C . ARG A 1 83 ? 5.029 -1.899 5.867 1.00 90.25 83 ARG A C 1
ATOM 626 O O . ARG A 1 83 ? 4.740 -1.133 6.783 1.00 90.25 83 ARG A O 1
ATOM 633 N N . TRP A 1 84 ? 4.908 -1.570 4.585 1.00 93.88 84 TRP A N 1
ATOM 634 C CA . TRP A 1 84 ? 4.503 -0.238 4.131 1.00 93.88 84 TRP A CA 1
ATOM 635 C C . TRP A 1 84 ? 3.057 0.086 4.518 1.00 93.88 84 TRP A C 1
ATOM 637 O O . TRP A 1 84 ? 2.791 1.185 4.997 1.00 93.88 84 TRP A O 1
ATOM 647 N N . ALA A 1 85 ? 2.138 -0.879 4.415 1.00 93.75 85 ALA A N 1
ATOM 648 C CA . ALA A 1 85 ? 0.772 -0.736 4.926 1.00 93.75 85 ALA A CA 1
ATOM 649 C C . ALA A 1 85 ? 0.748 -0.507 6.448 1.00 93.75 85 ALA A C 1
ATOM 651 O O . ALA A 1 85 ? -0.071 0.255 6.955 1.00 93.75 85 ALA A O 1
ATOM 652 N N . GLY A 1 86 ? 1.674 -1.132 7.183 1.00 94.62 86 GLY A N 1
ATOM 653 C CA . GLY A 1 86 ? 1.868 -0.881 8.609 1.00 94.62 86 GLY A CA 1
ATOM 654 C C . GLY A 1 86 ? 2.298 0.558 8.899 1.00 94.62 86 GLY A C 1
ATOM 655 O O . GLY A 1 86 ? 1.670 1.217 9.718 1.00 94.62 86 GLY A O 1
ATOM 656 N N . MET A 1 87 ? 3.306 1.062 8.182 1.00 95.50 87 MET A N 1
ATOM 657 C CA . MET A 1 87 ? 3.777 2.449 8.316 1.00 95.50 87 MET A CA 1
ATOM 658 C C . MET A 1 87 ? 2.689 3.472 7.973 1.00 95.50 87 MET A C 1
ATOM 660 O O . MET A 1 87 ? 2.597 4.520 8.610 1.00 95.50 87 MET A O 1
ATOM 664 N N . PHE A 1 88 ? 1.861 3.165 6.975 1.00 96.62 88 PHE A N 1
ATOM 665 C CA . PHE A 1 88 ? 0.692 3.965 6.635 1.00 96.62 88 PHE A CA 1
ATOM 666 C C . PHE A 1 88 ? -0.337 3.984 7.770 1.00 96.62 88 PHE A C 1
ATOM 668 O O . PHE A 1 88 ? -0.768 5.061 8.177 1.00 96.62 88 PHE A O 1
ATOM 675 N N . ALA A 1 89 ? -0.691 2.820 8.325 1.00 95.75 89 ALA A N 1
ATOM 676 C CA . ALA A 1 89 ? -1.617 2.740 9.452 1.00 95.75 89 ALA A CA 1
ATOM 677 C C . ALA A 1 89 ? -1.088 3.513 10.671 1.00 95.75 89 ALA A C 1
ATOM 679 O O . ALA A 1 89 ? -1.827 4.276 11.288 1.00 95.75 89 ALA A O 1
ATOM 680 N N . ASP A 1 90 ? 0.204 3.379 10.976 1.00 94.62 90 ASP A N 1
ATOM 681 C CA . ASP A 1 90 ? 0.845 4.118 12.064 1.00 94.62 90 ASP A CA 1
ATOM 682 C C . ASP A 1 90 ? 0.735 5.632 11.830 1.00 94.62 90 ASP A C 1
ATOM 684 O O . ASP A 1 90 ? 0.362 6.368 12.744 1.00 94.62 90 ASP A O 1
ATOM 688 N N . ARG A 1 91 ? 0.937 6.088 10.586 1.00 93.62 91 ARG A N 1
ATOM 689 C CA . ARG A 1 91 ? 0.764 7.496 10.223 1.00 93.62 91 ARG A CA 1
ATOM 690 C C . ARG A 1 91 ? -0.684 7.969 10.355 1.00 93.62 91 ARG A C 1
ATOM 692 O O . ARG A 1 91 ? -0.899 9.071 10.846 1.00 93.62 91 ARG A O 1
ATOM 699 N N . LEU A 1 92 ? -1.661 7.156 9.963 1.00 93.62 92 LEU A N 1
ATOM 700 C CA . LEU A 1 92 ? -3.079 7.476 10.139 1.00 93.62 92 LEU A CA 1
ATOM 701 C C . LEU A 1 92 ? -3.428 7.692 11.618 1.00 93.62 92 LEU A C 1
ATOM 703 O O . LEU A 1 92 ? -4.076 8.684 11.944 1.00 93.62 92 LEU A O 1
ATOM 707 N N . PHE A 1 93 ? -2.941 6.831 12.516 1.00 93.75 93 PHE A N 1
ATOM 708 C CA . PHE A 1 93 ? -3.159 6.987 13.961 1.00 93.75 93 PHE A CA 1
ATOM 709 C C . PHE A 1 93 ? -2.490 8.232 14.559 1.00 93.75 93 PHE A C 1
ATOM 711 O O . PHE A 1 93 ? -2.912 8.695 15.615 1.00 93.75 93 PHE A O 1
ATOM 718 N N . GLU A 1 94 ? -1.441 8.760 13.926 1.00 91.06 94 GLU A N 1
ATOM 719 C CA . GLU A 1 94 ? -0.790 10.003 14.354 1.00 91.06 94 GLU A CA 1
ATOM 720 C C . GLU A 1 94 ? -1.568 11.252 13.927 1.00 91.06 94 GLU A C 1
ATOM 722 O O . GLU A 1 94 ? -1.442 12.294 14.568 1.00 91.06 94 GLU A O 1
ATOM 727 N N . THR A 1 95 ? -2.317 11.180 12.823 1.00 90.00 95 THR A N 1
ATOM 728 C CA . THR A 1 95 ? -2.863 12.376 12.163 1.00 90.00 95 THR A CA 1
ATOM 729 C C . THR A 1 95 ? -4.384 12.469 12.168 1.00 90.00 95 THR A C 1
ATOM 731 O O . THR A 1 95 ? -4.902 13.573 12.017 1.00 90.00 95 THR A O 1
ATOM 734 N N . ALA A 1 96 ? -5.096 11.352 12.322 1.00 90.81 96 ALA A N 1
ATOM 735 C CA . ALA A 1 96 ? -6.556 11.297 12.298 1.00 90.81 96 ALA A CA 1
ATOM 736 C C . ALA A 1 96 ? -7.138 11.025 13.691 1.00 90.81 96 ALA A C 1
ATOM 738 O O . ALA A 1 96 ? -6.528 10.346 14.521 1.00 90.81 96 ALA A O 1
ATOM 739 N N . SER A 1 97 ? -8.341 11.544 13.941 1.00 91.25 97 SER A N 1
ATOM 740 C CA . SER A 1 97 ? -9.082 11.226 15.160 1.00 91.25 97 SER A CA 1
ATOM 741 C C . SER A 1 97 ? -9.645 9.802 15.121 1.00 91.25 97 SER A C 1
ATOM 743 O O . SER A 1 97 ? -9.855 9.216 14.061 1.00 91.25 97 SER A O 1
ATOM 745 N N . GLU A 1 98 ? -9.944 9.242 16.289 1.00 91.50 98 GLU A N 1
ATOM 746 C CA . GLU A 1 98 ? -10.611 7.951 16.435 1.00 91.50 98 GLU A CA 1
ATOM 747 C C . GLU A 1 98 ? -11.954 7.922 15.700 1.00 91.50 98 GLU A C 1
ATOM 749 O O . GLU A 1 98 ? -12.259 6.934 15.042 1.00 91.50 98 GLU A O 1
ATOM 754 N N . GLU A 1 99 ? -12.739 9.000 15.763 1.00 91.44 99 GLU A N 1
ATOM 755 C CA . GLU A 1 99 ? -14.019 9.098 15.055 1.00 91.44 99 GLU A CA 1
ATOM 756 C C . GLU A 1 99 ? -13.829 8.990 13.536 1.00 91.44 99 GLU A C 1
ATOM 758 O O . GLU A 1 99 ? -14.485 8.177 12.886 1.00 91.44 99 GLU A O 1
ATOM 763 N N . GLN A 1 100 ? -12.865 9.731 12.981 1.00 92.50 100 GLN A N 1
ATOM 764 C CA . GLN A 1 100 ? -12.528 9.663 11.557 1.00 92.50 100 GLN A CA 1
ATOM 765 C C . GLN A 1 100 ? -12.049 8.266 11.162 1.00 92.50 100 GLN A C 1
ATOM 767 O O . GLN A 1 100 ? -12.447 7.741 10.125 1.00 92.50 100 GLN A O 1
ATOM 772 N N . LEU A 1 101 ? -11.219 7.643 11.999 1.00 93.75 101 LEU A N 1
ATOM 773 C CA . LEU A 1 101 ? -10.716 6.297 11.750 1.00 93.75 101 LEU A CA 1
ATOM 774 C C . LEU A 1 101 ? -11.823 5.246 11.838 1.00 93.75 101 LEU A C 1
ATOM 776 O O . LEU A 1 101 ? -11.788 4.286 11.076 1.00 93.75 101 LEU A O 1
ATOM 780 N N . ARG A 1 102 ? -12.805 5.411 12.731 1.00 93.19 102 ARG A N 1
ATOM 781 C CA . ARG A 1 102 ? -13.957 4.505 12.849 1.00 93.19 102 ARG A CA 1
ATOM 782 C C . ARG A 1 102 ? -14.821 4.549 11.598 1.00 93.19 102 ARG A C 1
ATOM 784 O O . ARG A 1 102 ? -15.201 3.489 11.121 1.00 93.19 102 ARG A O 1
ATOM 791 N N . VAL A 1 103 ? -15.074 5.744 11.063 1.00 93.44 103 VAL A N 1
ATOM 792 C CA . VAL A 1 103 ? -15.764 5.904 9.774 1.00 93.44 103 VAL A CA 1
ATOM 793 C C . VAL A 1 103 ? -14.949 5.239 8.670 1.00 93.44 103 VAL A C 1
ATOM 795 O O . VAL A 1 103 ? -15.448 4.373 7.966 1.00 93.44 103 VAL A O 1
ATOM 798 N N . LEU A 1 104 ? -13.660 5.567 8.575 1.00 92.94 104 LEU A N 1
ATOM 799 C CA . LEU A 1 104 ? -12.785 5.050 7.525 1.00 92.94 104 LEU A CA 1
ATOM 800 C C . LEU A 1 104 ? -12.587 3.520 7.581 1.00 92.94 104 LEU A C 1
ATOM 802 O O . LEU A 1 104 ? -12.276 2.906 6.566 1.00 92.94 104 LEU A O 1
ATOM 806 N N . CYS A 1 105 ? -12.754 2.900 8.752 1.00 94.25 105 CYS A N 1
ATOM 807 C CA . CYS A 1 105 ? -12.605 1.457 8.971 1.00 94.25 105 CYS A CA 1
ATOM 808 C C . CYS A 1 105 ? -13.950 0.734 9.180 1.00 94.25 105 CYS A C 1
ATOM 810 O O . CYS A 1 105 ? -13.975 -0.324 9.810 1.00 94.25 105 CYS A O 1
ATOM 812 N N . ASP A 1 106 ? -15.065 1.286 8.693 1.00 93.62 106 ASP A N 1
ATOM 813 C CA . ASP A 1 106 ? -16.401 0.691 8.854 1.00 93.62 106 ASP A CA 1
ATOM 814 C C . ASP A 1 106 ? -16.639 -0.573 8.004 1.00 93.62 106 ASP A C 1
ATOM 816 O O . ASP A 1 106 ? -17.631 -1.278 8.192 1.00 93.62 106 ASP A O 1
ATOM 820 N N . GLY A 1 107 ? -15.715 -0.885 7.091 1.00 91.94 107 GLY A N 1
ATOM 821 C CA . GLY A 1 107 ? -15.772 -2.050 6.211 1.00 91.94 107 GLY A CA 1
ATOM 822 C C . GLY A 1 107 ? -16.609 -1.863 4.948 1.00 91.94 107 GLY A C 1
ATOM 823 O O . GLY A 1 107 ? -16.761 -2.823 4.192 1.00 91.94 107 GLY A O 1
ATOM 824 N N . SER A 1 108 ? -17.120 -0.659 4.685 1.00 95.62 108 SER A N 1
ATOM 825 C CA . SER A 1 108 ? -17.765 -0.345 3.410 1.00 95.62 108 SER A CA 1
ATOM 826 C C . SER A 1 108 ? -16.762 -0.364 2.251 1.00 95.62 108 SER A C 1
ATOM 828 O O . SER A 1 108 ? -15.562 -0.117 2.415 1.00 95.62 108 SER A O 1
ATOM 830 N N . GLU A 1 109 ? -17.255 -0.644 1.043 1.00 93.69 109 GLU A N 1
ATOM 831 C CA . GLU A 1 109 ? -16.408 -0.649 -0.151 1.00 93.69 109 GLU A CA 1
ATOM 832 C C . GLU A 1 109 ? -15.840 0.745 -0.455 1.00 93.69 109 GLU A C 1
ATOM 834 O O . GLU A 1 109 ? -14.667 0.868 -0.812 1.00 93.69 109 GLU A O 1
ATOM 839 N N . GLU A 1 110 ? -16.651 1.789 -0.268 1.00 95.06 110 GLU A N 1
ATOM 840 C CA . GLU A 1 110 ? -16.271 3.185 -0.498 1.00 95.06 110 GLU A CA 1
ATOM 841 C C . GLU A 1 110 ? -15.112 3.604 0.412 1.00 95.06 110 GLU A C 1
ATOM 843 O O . GLU A 1 110 ? -14.094 4.105 -0.072 1.00 95.06 110 GLU A O 1
ATOM 848 N N . ASN A 1 111 ? -15.203 3.317 1.714 1.00 95.44 111 ASN A N 1
ATOM 849 C CA . ASN A 1 111 ? -14.121 3.624 2.647 1.00 95.44 111 ASN A CA 1
ATOM 850 C C . ASN A 1 111 ? -12.896 2.733 2.418 1.00 95.44 111 ASN A C 1
ATOM 852 O O . ASN A 1 111 ? -11.762 3.198 2.540 1.00 95.44 111 ASN A O 1
ATOM 856 N N . GLY A 1 112 ? -13.096 1.485 1.986 1.00 93.75 112 GLY A N 1
ATOM 857 C CA . GLY A 1 112 ? -12.005 0.621 1.544 1.00 93.75 112 GLY A CA 1
ATOM 858 C C . GLY A 1 112 ? -11.247 1.186 0.334 1.00 93.75 112 GLY A C 1
ATOM 859 O O . GLY A 1 112 ? -10.014 1.147 0.293 1.00 93.75 112 GLY A O 1
ATOM 860 N N . ALA A 1 113 ? -11.959 1.758 -0.639 1.00 92.31 113 ALA A N 1
ATOM 861 C CA . ALA A 1 113 ? -11.356 2.443 -1.781 1.00 92.31 113 ALA A CA 1
ATOM 862 C C . ALA A 1 113 ? -10.652 3.744 -1.359 1.00 92.31 113 ALA A C 1
ATOM 864 O O . ALA A 1 113 ? -9.538 4.009 -1.814 1.00 92.31 113 ALA A O 1
ATOM 865 N N . ALA A 1 114 ? -11.249 4.513 -0.444 1.00 94.75 114 ALA A N 1
ATOM 866 C CA . ALA A 1 114 ? -10.630 5.709 0.123 1.00 94.75 114 ALA A CA 1
ATOM 867 C C . ALA A 1 114 ? -9.326 5.382 0.875 1.00 94.75 114 ALA A C 1
ATOM 869 O O . ALA A 1 114 ? -8.325 6.076 0.696 1.00 94.75 114 ALA A O 1
ATOM 870 N N . LEU A 1 115 ? -9.297 4.289 1.650 1.00 95.12 115 LEU A N 1
ATOM 871 C CA . LEU A 1 115 ? -8.087 3.773 2.300 1.00 95.12 115 LEU A CA 1
ATOM 872 C C . LEU A 1 115 ? -6.998 3.423 1.284 1.00 95.12 115 LEU A C 1
ATOM 874 O O . LEU A 1 115 ? -5.839 3.784 1.484 1.00 95.12 115 LEU A O 1
ATOM 878 N N . ALA A 1 116 ? -7.360 2.743 0.195 1.00 92.56 116 ALA A N 1
ATOM 879 C CA . ALA A 1 116 ? -6.413 2.389 -0.858 1.00 92.56 116 ALA A CA 1
ATOM 880 C C . ALA A 1 116 ? -5.845 3.634 -1.559 1.00 92.56 116 ALA A C 1
ATOM 882 O O . ALA A 1 116 ? -4.636 3.716 -1.772 1.00 92.56 116 ALA A O 1
ATOM 883 N N . LEU A 1 117 ? -6.686 4.627 -1.860 1.00 93.62 117 LEU A N 1
ATOM 884 C CA . LEU A 1 117 ? -6.244 5.892 -2.449 1.00 93.62 117 LEU A CA 1
ATOM 885 C C . LEU A 1 117 ? -5.301 6.654 -1.509 1.00 93.62 117 LEU A C 1
ATOM 887 O O . LEU A 1 117 ? -4.216 7.062 -1.917 1.00 93.62 117 LEU A O 1
ATOM 891 N N . ALA A 1 118 ? -5.678 6.796 -0.237 1.00 94.06 118 ALA A N 1
ATOM 892 C CA . ALA A 1 118 ? -4.841 7.441 0.770 1.00 94.06 118 ALA A CA 1
ATOM 893 C C . ALA A 1 118 ? -3.500 6.711 0.958 1.00 94.06 118 ALA A C 1
ATOM 895 O O . ALA A 1 118 ? -2.469 7.355 1.156 1.00 94.06 118 ALA A O 1
ATOM 896 N N . TYR A 1 119 ? -3.493 5.378 0.854 1.00 94.62 119 TYR A N 1
ATOM 897 C CA . TYR A 1 119 ? -2.271 4.580 0.868 1.00 94.62 119 TYR A CA 1
ATOM 898 C C . TYR A 1 119 ? -1.368 4.886 -0.334 1.00 94.62 119 TYR A C 1
ATOM 900 O O . TYR A 1 119 ? -0.178 5.116 -0.138 1.00 94.62 119 TYR A O 1
ATOM 908 N N . VAL A 1 120 ? -1.911 4.961 -1.555 1.00 90.69 120 VAL A N 1
ATOM 909 C CA . VAL A 1 120 ? -1.135 5.340 -2.754 1.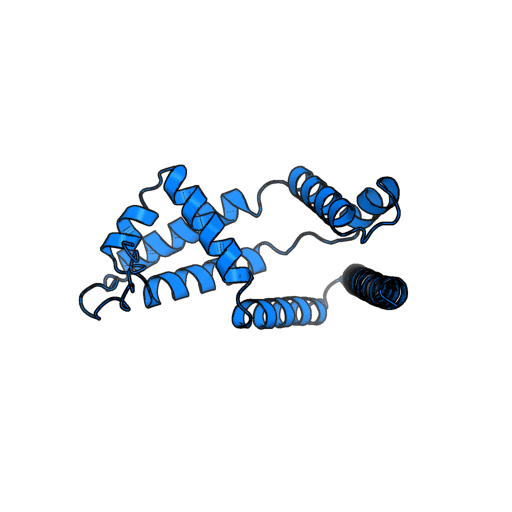00 90.69 120 VAL A CA 1
ATOM 910 C C . VAL A 1 120 ? -0.530 6.736 -2.591 1.00 90.69 120 VAL A C 1
ATOM 912 O O . VAL A 1 120 ? 0.678 6.896 -2.739 1.00 90.69 120 VAL A O 1
ATOM 915 N N . MET A 1 121 ? -1.325 7.719 -2.162 1.00 91.62 121 MET A N 1
ATOM 916 C CA . MET A 1 121 ? -0.828 9.075 -1.888 1.00 91.62 121 MET A CA 1
ATOM 917 C C . MET A 1 121 ? 0.259 9.095 -0.800 1.00 91.62 121 MET A C 1
ATOM 919 O O . MET A 1 121 ? 1.197 9.887 -0.853 1.00 91.62 121 MET A O 1
ATOM 923 N N . PHE A 1 122 ? 0.163 8.219 0.205 1.00 94.50 122 PHE A N 1
ATOM 924 C CA . PHE A 1 122 ? 1.196 8.074 1.229 1.00 94.50 122 PHE A CA 1
ATOM 925 C C . PHE A 1 122 ? 2.514 7.531 0.656 1.00 94.50 122 PHE A C 1
ATOM 927 O O . PHE A 1 122 ? 3.586 8.002 1.059 1.00 94.50 122 PHE A O 1
ATOM 934 N N . LEU A 1 123 ? 2.452 6.577 -0.282 1.00 90.62 123 LEU A N 1
ATOM 935 C CA . LEU A 1 123 ? 3.634 6.039 -0.965 1.00 90.62 123 LEU A CA 1
ATOM 936 C C . LEU A 1 123 ? 4.373 7.104 -1.783 1.00 90.62 123 LEU A C 1
ATOM 938 O O . LEU A 1 123 ? 5.598 7.056 -1.857 1.00 90.62 123 LEU A O 1
ATOM 942 N N . GLU A 1 124 ? 3.650 8.086 -2.318 1.00 87.25 124 GLU A N 1
ATOM 943 C CA . GLU A 1 124 ? 4.207 9.210 -3.086 1.00 87.25 124 GLU A CA 1
ATOM 944 C C . GLU A 1 124 ? 4.888 10.280 -2.219 1.00 87.25 124 GLU A C 1
ATOM 946 O O . GLU A 1 124 ? 5.503 11.212 -2.735 1.00 87.25 124 GLU A O 1
ATOM 951 N N . SER A 1 125 ? 4.815 10.178 -0.888 1.00 90.12 125 SER A N 1
ATOM 952 C CA . SER A 1 125 ? 5.537 11.116 -0.027 1.00 90.12 125 SER A CA 1
ATOM 953 C C . SER A 1 125 ? 7.054 10.926 -0.154 1.00 90.12 125 SER A C 1
ATOM 955 O O . SER A 1 125 ? 7.541 9.798 -0.093 1.00 90.12 125 SER A O 1
ATOM 957 N N . GLU A 1 126 ? 7.829 12.020 -0.203 1.00 88.44 126 GLU A N 1
ATOM 958 C CA . GLU A 1 126 ? 9.304 11.955 -0.306 1.00 88.44 126 GLU A CA 1
ATOM 959 C C . GLU A 1 126 ? 9.937 11.036 0.751 1.00 88.44 126 GLU A C 1
ATOM 961 O O . GLU A 1 126 ? 10.934 10.350 0.524 1.00 88.44 126 GLU A O 1
ATOM 966 N N . ARG A 1 127 ? 9.362 11.043 1.960 1.00 89.56 127 ARG A N 1
ATOM 967 C CA . ARG A 1 127 ? 9.809 10.183 3.055 1.00 89.56 127 ARG A CA 1
ATOM 968 C C . ARG A 1 127 ? 9.607 8.714 2.703 1.00 89.56 127 ARG A C 1
ATOM 970 O O . ARG A 1 127 ? 10.504 7.915 2.958 1.00 89.56 127 ARG A O 1
ATOM 977 N N . MET A 1 128 ? 8.437 8.356 2.185 1.00 91.44 128 MET A N 1
ATOM 978 C CA . MET A 1 128 ? 8.127 6.973 1.854 1.00 91.44 128 MET A CA 1
ATOM 979 C C . MET A 1 128 ? 8.899 6.509 0.622 1.00 91.44 128 MET A C 1
ATOM 981 O O . MET A 1 128 ? 9.419 5.400 0.642 1.00 91.44 128 MET A O 1
ATOM 985 N N . GLU A 1 129 ? 9.092 7.370 -0.376 1.00 86.12 129 GLU A N 1
ATOM 986 C CA . GLU A 1 129 ? 9.929 7.082 -1.545 1.00 86.12 129 GLU A CA 1
ATOM 987 C C . GLU A 1 129 ? 11.359 6.683 -1.139 1.00 86.12 129 GLU A C 1
ATOM 989 O O . GLU A 1 129 ? 11.852 5.622 -1.535 1.00 86.12 129 GLU A O 1
ATOM 994 N N . ARG A 1 130 ? 11.997 7.466 -0.252 1.00 85.62 130 ARG A N 1
ATOM 995 C CA . ARG A 1 130 ? 13.319 7.121 0.306 1.00 85.62 130 ARG A CA 1
ATOM 996 C C . ARG A 1 130 ? 13.293 5.771 1.029 1.00 85.62 130 ARG A C 1
ATOM 998 O O . ARG A 1 130 ? 14.164 4.938 0.794 1.00 85.62 130 ARG A O 1
ATOM 1005 N N . ARG A 1 131 ? 12.280 5.525 1.867 1.00 88.88 131 ARG A N 1
ATOM 1006 C CA . ARG A 1 131 ? 12.145 4.265 2.622 1.00 88.88 131 ARG A CA 1
ATOM 1007 C C . ARG A 1 131 ? 11.922 3.048 1.728 1.00 88.88 131 ARG A C 1
ATOM 1009 O O . ARG A 1 131 ? 12.528 2.013 1.974 1.00 88.88 131 ARG A O 1
ATOM 1016 N N . MET A 1 132 ? 11.100 3.159 0.687 1.00 85.88 132 MET A N 1
ATOM 1017 C CA . MET A 1 132 ? 10.896 2.068 -0.270 1.00 85.88 132 MET A CA 1
ATOM 1018 C C . MET A 1 132 ? 12.198 1.729 -0.996 1.00 85.88 132 MET A C 1
ATOM 1020 O O . MET A 1 132 ? 12.524 0.554 -1.139 1.00 85.88 132 MET A O 1
ATOM 1024 N N . SER A 1 133 ? 12.970 2.743 -1.397 1.00 81.12 133 SER A N 1
ATOM 1025 C CA . SER A 1 133 ? 14.283 2.546 -2.021 1.00 81.12 133 SER A CA 1
ATOM 1026 C C . SER A 1 133 ? 15.259 1.813 -1.090 1.00 81.12 133 SER A C 1
ATOM 1028 O O . SER A 1 133 ? 15.887 0.832 -1.491 1.00 81.12 133 SER A O 1
ATOM 1030 N N . GLU A 1 134 ? 15.334 2.226 0.180 1.00 84.38 134 GL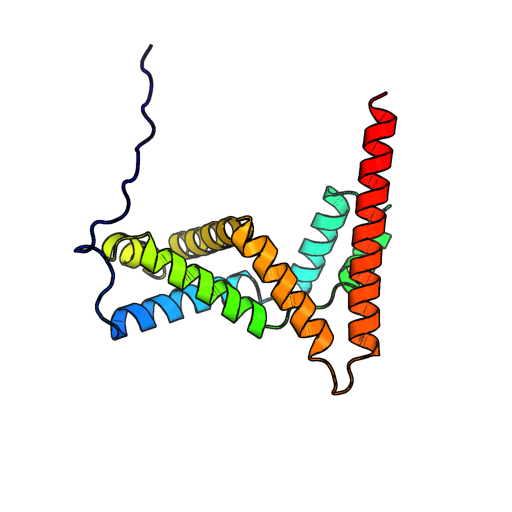U A N 1
ATOM 1031 C CA . GLU A 1 134 ? 16.146 1.556 1.207 1.00 84.38 134 GLU A CA 1
ATOM 1032 C C . GLU A 1 134 ? 15.726 0.093 1.414 1.00 84.38 134 GLU A C 1
ATOM 1034 O O . GLU A 1 134 ? 16.582 -0.794 1.445 1.00 84.38 134 GLU A O 1
ATOM 1039 N N . ASP A 1 135 ? 14.420 -0.165 1.519 1.00 82.75 135 ASP A N 1
ATOM 1040 C CA . ASP A 1 135 ? 13.859 -1.497 1.749 1.00 82.75 135 ASP A CA 1
ATOM 1041 C C . ASP A 1 135 ? 14.116 -2.445 0.570 1.00 82.75 135 ASP A C 1
ATOM 1043 O O . ASP A 1 135 ? 14.512 -3.594 0.772 1.00 82.75 135 ASP A O 1
ATOM 1047 N N . LEU A 1 136 ? 13.949 -1.959 -0.663 1.00 79.50 136 LEU A N 1
ATOM 1048 C CA . LEU A 1 136 ? 14.260 -2.716 -1.878 1.00 79.50 136 LEU A CA 1
ATOM 1049 C C . LEU A 1 136 ? 15.756 -3.034 -1.969 1.00 79.50 136 LEU A C 1
ATOM 1051 O O . LEU A 1 136 ? 16.140 -4.160 -2.278 1.00 79.50 136 LEU A O 1
ATOM 1055 N N . CYS A 1 137 ? 16.609 -2.063 -1.641 1.00 74.44 137 CYS A N 1
ATOM 1056 C CA . CYS A 1 137 ? 18.057 -2.239 -1.653 1.00 74.44 137 CYS A CA 1
ATOM 1057 C C . CYS A 1 137 ? 18.531 -3.221 -0.564 1.00 74.44 137 CYS A C 1
ATOM 1059 O O . CYS A 1 137 ? 19.454 -4.005 -0.782 1.00 74.44 137 CYS A O 1
ATOM 1061 N N . ALA A 1 138 ? 17.889 -3.213 0.607 1.00 75.50 138 ALA A N 1
ATOM 1062 C CA . ALA A 1 138 ? 18.161 -4.168 1.677 1.00 75.50 138 ALA A CA 1
ATOM 1063 C C . ALA A 1 138 ? 17.744 -5.598 1.306 1.00 75.50 138 ALA A C 1
ATOM 1065 O O . ALA A 1 138 ? 18.456 -6.540 1.649 1.00 75.50 138 ALA A O 1
ATOM 1066 N N . LEU A 1 139 ? 16.634 -5.762 0.583 1.00 68.75 139 LEU A N 1
ATOM 1067 C CA . LEU A 1 139 ? 16.212 -7.068 0.078 1.00 68.75 139 LEU A CA 1
ATOM 1068 C C . LEU A 1 139 ? 17.130 -7.629 -0.998 1.00 68.75 139 LEU A C 1
ATOM 1070 O O . LEU A 1 139 ? 17.322 -8.839 -1.011 1.00 68.75 139 LEU A O 1
ATOM 1074 N N . GLY A 1 140 ? 17.696 -6.771 -1.855 1.00 62.50 140 GLY A N 1
ATOM 1075 C CA . GLY A 1 140 ? 18.767 -7.177 -2.767 1.00 62.50 140 GLY A CA 1
ATOM 1076 C C . GLY A 1 140 ? 19.911 -7.816 -1.983 1.00 62.50 140 GLY A C 1
ATOM 1077 O O . GLY A 1 140 ? 20.219 -8.973 -2.188 1.00 62.50 140 GLY A O 1
ATOM 1078 N N . ARG A 1 141 ? 20.420 -7.136 -0.951 1.00 61.72 141 ARG A N 1
ATOM 1079 C CA . ARG A 1 141 ? 21.565 -7.627 -0.164 1.00 61.72 141 ARG A CA 1
ATOM 1080 C C . ARG A 1 141 ? 21.298 -8.840 0.735 1.00 61.72 141 ARG A C 1
ATOM 1082 O O . ARG A 1 141 ? 22.224 -9.584 1.016 1.00 61.72 141 ARG A O 1
ATOM 1089 N N . GLY A 1 142 ? 20.081 -9.024 1.253 1.00 50.41 142 GLY A N 1
ATOM 1090 C CA . GLY A 1 142 ? 19.742 -10.101 2.208 1.00 50.41 142 GLY A CA 1
ATOM 1091 C C . GLY A 1 142 ? 19.505 -11.475 1.566 1.00 50.41 142 GLY A C 1
ATOM 1092 O O . GLY A 1 142 ? 18.947 -12.376 2.190 1.00 50.41 142 GLY A O 1
ATOM 1093 N N . ALA A 1 143 ? 19.873 -11.603 0.300 1.00 52.66 143 ALA A N 1
ATOM 1094 C CA . ALA A 1 143 ? 19.450 -12.605 -0.646 1.00 52.66 143 ALA A CA 1
ATOM 1095 C C . ALA A 1 143 ? 20.417 -13.802 -0.753 1.00 52.66 143 ALA A C 1
ATOM 1097 O O . ALA A 1 143 ? 20.671 -14.335 -1.825 1.00 52.66 143 ALA A O 1
ATOM 1098 N N . GLU A 1 144 ? 21.040 -14.235 0.337 1.00 38.84 144 GLU A N 1
ATOM 1099 C CA . GLU A 1 144 ? 22.230 -15.099 0.244 1.00 38.84 144 GLU A CA 1
ATOM 1100 C C . GLU A 1 144 ? 21.931 -16.612 0.072 1.00 38.84 144 GLU A C 1
ATOM 1102 O O . GLU A 1 144 ? 22.826 -17.441 0.207 1.00 38.84 144 GLU A O 1
ATOM 1107 N N . GLY A 1 145 ? 20.692 -17.018 -0.248 1.00 39.22 145 GLY A N 1
ATOM 1108 C CA . GLY A 1 145 ? 20.282 -18.439 -0.225 1.00 39.22 145 GLY A CA 1
ATOM 1109 C C . GLY A 1 145 ? 20.101 -19.168 -1.567 1.00 39.22 145 GLY A C 1
ATOM 1110 O O . GLY A 1 145 ? 19.941 -20.384 -1.582 1.00 39.22 145 GLY A O 1
ATOM 1111 N N . GLY A 1 146 ? 20.096 -18.462 -2.697 1.00 45.44 146 GLY A N 1
ATOM 1112 C CA . GLY A 1 146 ? 19.825 -19.054 -4.027 1.00 45.44 146 GLY A CA 1
ATOM 1113 C C . GLY A 1 146 ? 19.508 -18.018 -5.107 1.00 45.44 146 GLY A C 1
ATOM 1114 O O . GLY A 1 146 ? 18.853 -18.300 -6.106 1.00 45.44 146 GLY A O 1
ATOM 1115 N N . GLN A 1 147 ? 19.933 -16.785 -4.856 1.00 45.53 147 GLN A N 1
ATOM 1116 C CA . GLN A 1 147 ? 19.255 -15.566 -5.274 1.00 45.53 147 GLN A CA 1
ATOM 1117 C C . GLN A 1 147 ? 20.123 -14.726 -6.211 1.00 45.53 147 GLN A C 1
ATOM 1119 O O . GLN A 1 147 ? 19.618 -13.771 -6.783 1.00 45.53 147 GLN A O 1
ATOM 1124 N N . GLU A 1 148 ? 21.381 -15.110 -6.458 1.00 44.41 148 GLU A N 1
ATOM 1125 C CA . GLU A 1 148 ? 22.271 -14.365 -7.352 1.00 44.41 148 GLU A CA 1
ATOM 1126 C C . GLU A 1 148 ? 21.671 -14.157 -8.747 1.00 44.41 148 GLU A C 1
ATOM 1128 O O . GLU A 1 148 ? 21.870 -13.106 -9.340 1.00 44.41 148 GLU A O 1
ATOM 1133 N N . VAL A 1 149 ? 20.929 -15.127 -9.290 1.00 43.44 149 VAL A N 1
ATOM 1134 C CA . VAL A 1 149 ? 20.308 -14.993 -10.620 1.00 43.44 149 VAL A CA 1
ATOM 1135 C C . VAL A 1 149 ? 19.135 -14.014 -10.586 1.00 43.44 149 VAL A C 1
ATOM 1137 O O . VAL A 1 149 ? 18.984 -13.208 -11.501 1.00 43.44 149 VAL A O 1
ATOM 1140 N N . GLN A 1 150 ? 18.331 -14.042 -9.522 1.00 42.81 150 GLN A N 1
ATOM 1141 C CA . GLN A 1 150 ? 17.149 -13.193 -9.388 1.00 42.81 150 GLN A CA 1
ATOM 1142 C C . GLN A 1 150 ? 17.502 -11.770 -8.944 1.00 42.81 150 GLN A C 1
ATOM 1144 O O . GLN A 1 150 ? 16.884 -10.818 -9.406 1.00 42.81 150 GLN A O 1
ATOM 1149 N N . GLU A 1 151 ? 18.536 -11.615 -8.122 1.00 44.91 151 GLU A N 1
ATOM 115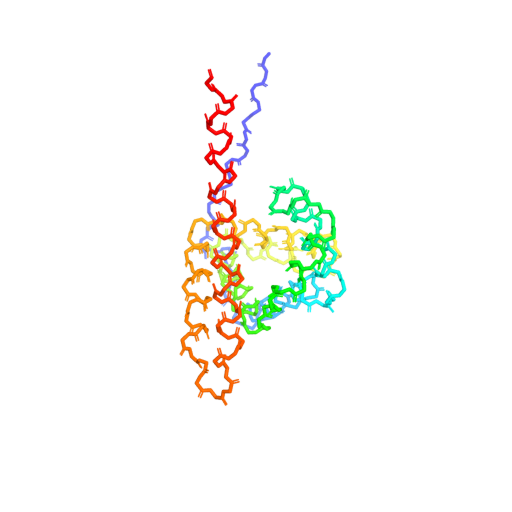0 C CA . GLU A 1 151 ? 19.126 -10.339 -7.729 1.00 44.91 151 GLU A CA 1
ATOM 1151 C C . GLU A 1 151 ? 19.837 -9.695 -8.921 1.00 44.91 151 GLU A C 1
ATOM 1153 O O . GLU A 1 151 ? 19.518 -8.562 -9.265 1.00 44.91 151 GLU A O 1
ATOM 1158 N N . LYS A 1 152 ? 20.686 -10.437 -9.654 1.00 46.16 152 LYS A N 1
ATOM 1159 C CA . LYS A 1 152 ? 21.296 -9.938 -10.900 1.00 46.16 152 LYS A CA 1
ATOM 1160 C C . LYS A 1 152 ? 20.234 -9.574 -11.936 1.00 46.16 152 LYS A C 1
ATOM 1162 O O . LYS A 1 152 ? 20.402 -8.568 -12.616 1.00 46.16 152 LYS A O 1
ATOM 1167 N N . MET A 1 153 ? 19.137 -10.330 -12.053 1.00 45.12 153 MET A N 1
ATOM 1168 C CA . MET A 1 153 ? 18.021 -9.969 -12.937 1.00 45.12 153 MET A CA 1
ATOM 1169 C C . MET A 1 153 ? 17.257 -8.734 -12.458 1.00 45.12 153 MET A C 1
ATOM 1171 O O . MET A 1 153 ? 16.950 -7.877 -13.280 1.00 45.12 153 MET A O 1
ATOM 1175 N N . ALA A 1 154 ? 16.963 -8.611 -11.164 1.00 49.09 154 ALA A N 1
ATOM 1176 C CA . ALA A 1 154 ? 16.247 -7.464 -10.614 1.00 49.09 154 ALA A CA 1
ATOM 1177 C C . ALA A 1 154 ? 17.081 -6.181 -10.712 1.00 49.09 154 ALA A C 1
ATOM 1179 O O . ALA A 1 154 ? 16.559 -5.141 -11.109 1.00 49.09 154 ALA A O 1
ATOM 1180 N N . ASP A 1 155 ? 18.383 -6.255 -10.432 1.00 53.28 155 ASP A N 1
ATOM 1181 C CA . ASP A 1 155 ? 19.296 -5.120 -10.551 1.00 53.28 155 ASP A CA 1
ATOM 1182 C C . ASP A 1 155 ? 19.581 -4.769 -12.016 1.00 53.28 155 ASP A C 1
ATOM 1184 O O . ASP A 1 155 ? 19.675 -3.590 -12.368 1.00 53.28 155 ASP A O 1
ATOM 1188 N N . MET A 1 156 ? 19.623 -5.766 -12.907 1.00 47.50 156 MET A N 1
ATOM 1189 C CA . MET A 1 156 ? 19.694 -5.552 -14.353 1.00 47.50 156 MET A CA 1
ATOM 1190 C C . MET A 1 156 ? 18.406 -4.926 -14.893 1.00 47.50 156 MET A C 1
ATOM 1192 O O . MET A 1 156 ? 18.487 -3.982 -15.674 1.00 47.50 156 MET A O 1
ATOM 1196 N N . ALA A 1 157 ? 17.228 -5.376 -14.454 1.00 49.09 157 ALA A N 1
ATOM 1197 C CA . ALA A 1 157 ? 15.940 -4.807 -14.842 1.00 49.09 157 ALA A CA 1
ATOM 1198 C C . ALA A 1 157 ? 15.790 -3.377 -14.308 1.00 49.09 157 ALA A C 1
ATOM 1200 O O . ALA A 1 157 ? 15.462 -2.465 -15.064 1.00 49.09 157 ALA A O 1
ATOM 1201 N N . ALA A 1 158 ? 16.117 -3.137 -13.038 1.00 55.34 158 ALA A N 1
ATOM 1202 C CA . ALA A 1 158 ? 16.096 -1.806 -12.445 1.00 55.34 158 ALA A CA 1
ATOM 1203 C C . ALA A 1 158 ? 17.132 -0.879 -13.099 1.00 55.34 158 ALA A C 1
ATOM 1205 O O . ALA A 1 158 ? 16.833 0.276 -13.399 1.00 55.34 158 ALA A O 1
ATOM 1206 N N . GLY A 1 159 ? 18.340 -1.375 -13.376 1.00 55.91 159 GLY A N 1
ATOM 1207 C CA . GLY A 1 159 ? 19.373 -0.666 -14.129 1.00 55.91 159 GLY A CA 1
ATOM 1208 C C . GLY A 1 159 ? 18.927 -0.325 -15.550 1.00 55.91 159 GLY A C 1
ATOM 1209 O O . GLY A 1 159 ? 19.099 0.810 -15.989 1.00 55.91 159 GLY A O 1
ATOM 1210 N N . TYR A 1 160 ? 18.286 -1.266 -16.239 1.00 51.28 160 TYR A N 1
ATOM 1211 C CA . TYR A 1 160 ? 17.740 -1.085 -17.580 1.00 51.28 160 TYR A CA 1
ATOM 1212 C C . TYR A 1 160 ? 16.614 -0.045 -17.603 1.00 51.28 160 TYR A C 1
ATOM 1214 O O . TYR A 1 160 ? 16.650 0.880 -18.417 1.00 51.28 160 TYR A O 1
ATOM 1222 N N . ILE A 1 161 ? 15.659 -0.142 -16.673 1.00 55.50 161 ILE A N 1
ATOM 1223 C CA . ILE A 1 161 ? 14.559 0.818 -16.526 1.00 55.50 161 ILE A CA 1
ATOM 1224 C C . ILE A 1 161 ? 15.127 2.211 -16.240 1.00 55.50 161 ILE A C 1
ATOM 1226 O O . ILE A 1 161 ? 14.817 3.154 -16.966 1.00 55.50 161 ILE A O 1
ATOM 1230 N N . ARG A 1 162 ? 16.039 2.345 -15.266 1.00 60.31 162 ARG A N 1
ATOM 1231 C CA . ARG A 1 162 ? 16.701 3.622 -14.940 1.00 60.31 162 ARG A CA 1
ATOM 1232 C C . ARG A 1 162 ? 17.455 4.204 -16.138 1.00 60.31 162 ARG A C 1
ATOM 1234 O O . ARG A 1 162 ? 17.299 5.383 -16.443 1.00 60.31 162 ARG A O 1
ATOM 1241 N N . ALA A 1 163 ? 18.225 3.387 -16.856 1.00 56.72 163 ALA A N 1
ATOM 1242 C CA . ALA A 1 163 ? 18.987 3.824 -18.025 1.00 56.72 163 ALA A CA 1
ATOM 1243 C C . ALA A 1 163 ? 18.085 4.248 -19.198 1.00 56.72 163 ALA A C 1
ATOM 1245 O O . ALA A 1 163 ? 18.411 5.193 -19.924 1.00 56.72 163 ALA A O 1
ATOM 1246 N N . ARG A 1 164 ? 16.940 3.582 -19.404 1.00 55.62 164 ARG A N 1
ATOM 1247 C CA . ARG A 1 164 ? 15.977 3.969 -20.444 1.00 55.62 164 ARG A CA 1
ATOM 1248 C C . ARG A 1 164 ? 15.204 5.225 -20.076 1.00 55.62 164 ARG A C 1
ATOM 1250 O O . ARG A 1 164 ? 15.093 6.096 -20.936 1.00 55.62 164 ARG A O 1
ATOM 1257 N N . VAL A 1 165 ? 14.773 5.366 -18.825 1.00 55.31 165 VAL A N 1
ATOM 1258 C CA . VAL A 1 165 ? 14.132 6.590 -18.317 1.00 55.31 165 VAL A CA 1
ATOM 1259 C C . VAL A 1 165 ? 15.082 7.788 -18.429 1.00 55.31 165 VAL A C 1
ATOM 1261 O O . VAL A 1 165 ? 14.685 8.832 -18.946 1.00 55.31 165 VAL A O 1
ATOM 1264 N N . ALA A 1 166 ? 16.360 7.626 -18.069 1.00 57.47 166 ALA A N 1
ATOM 1265 C CA . ALA A 1 166 ? 17.372 8.674 -18.225 1.00 57.47 166 ALA A CA 1
ATOM 1266 C C . ALA A 1 166 ? 17.563 9.092 -19.697 1.00 57.47 166 ALA A C 1
ATOM 1268 O O . ALA A 1 166 ? 17.485 10.276 -20.026 1.00 57.47 166 ALA A O 1
ATOM 1269 N N . LYS A 1 167 ? 17.700 8.125 -20.617 1.00 53.31 167 LYS A N 1
ATOM 1270 C CA . LYS A 1 167 ? 17.787 8.408 -22.065 1.00 53.31 167 LYS A CA 1
ATOM 1271 C C . LYS A 1 167 ? 16.535 9.084 -22.633 1.00 53.31 167 LYS A C 1
ATOM 1273 O O . LYS A 1 167 ? 16.621 9.784 -23.643 1.00 53.31 167 LYS A O 1
ATOM 1278 N N . LEU A 1 168 ? 15.361 8.847 -22.049 1.00 51.41 168 LEU A N 1
ATOM 1279 C CA . LEU A 1 168 ? 14.115 9.499 -22.460 1.00 51.41 168 LEU A CA 1
ATOM 1280 C C . LEU A 1 168 ? 14.061 10.953 -21.977 1.00 51.41 168 LEU A C 1
ATOM 1282 O O . LEU A 1 168 ? 13.699 11.829 -22.765 1.00 51.41 168 LEU A O 1
ATOM 1286 N N . ALA A 1 169 ? 14.502 11.225 -20.746 1.00 53.06 169 ALA A N 1
ATOM 1287 C CA . ALA A 1 169 ? 14.627 12.584 -20.219 1.00 53.06 169 ALA A CA 1
ATOM 1288 C C . ALA A 1 169 ? 15.579 13.447 -21.073 1.00 53.06 169 ALA A C 1
ATOM 1290 O O . ALA A 1 169 ? 15.246 14.578 -21.431 1.00 53.06 169 ALA A O 1
ATOM 1291 N N . GLU A 1 170 ? 16.716 12.888 -21.498 1.00 54.41 170 GLU A N 1
ATOM 1292 C CA . GLU A 1 170 ? 17.671 13.557 -22.395 1.00 54.41 170 GLU A CA 1
ATOM 1293 C C . GLU A 1 170 ? 17.062 13.873 -23.770 1.00 54.41 170 GLU A C 1
ATOM 1295 O O . GLU A 1 170 ? 17.186 14.992 -24.272 1.00 54.41 170 GLU A O 1
ATOM 1300 N N . LYS A 1 171 ? 16.342 12.920 -24.379 1.00 49.66 171 LYS A N 1
ATOM 1301 C CA . LYS A 1 171 ? 15.676 13.139 -25.675 1.00 49.66 171 LYS A CA 1
ATOM 1302 C C . LYS A 1 171 ? 14.597 14.220 -25.610 1.00 49.66 171 LYS A C 1
ATOM 1304 O O . LYS A 1 171 ? 14.442 14.967 -26.575 1.00 49.66 171 LYS A O 1
ATOM 1309 N N . GLN A 1 172 ? 13.867 14.334 -24.500 1.00 47.94 172 GLN A N 1
ATOM 1310 C CA . GLN A 1 172 ? 12.879 15.402 -24.323 1.00 47.94 172 GLN A CA 1
ATOM 1311 C C . GLN A 1 172 ? 13.520 16.778 -24.099 1.00 47.94 172 GLN A C 1
ATOM 1313 O O . GLN A 1 172 ? 12.966 17.780 -24.552 1.00 47.94 172 GLN A O 1
ATOM 1318 N N . ALA A 1 173 ? 14.696 16.840 -23.470 1.00 51.41 173 ALA A N 1
ATOM 1319 C CA . ALA A 1 173 ? 15.463 18.078 -23.336 1.00 51.41 173 ALA A CA 1
ATOM 1320 C C . ALA A 1 173 ? 16.021 18.570 -24.685 1.00 51.41 173 ALA A C 1
ATOM 1322 O O . ALA A 1 173 ? 16.055 19.773 -24.936 1.00 51.41 173 ALA A O 1
ATOM 1323 N N . ILE A 1 174 ? 16.403 17.647 -25.575 1.00 50.88 174 ILE A N 1
ATOM 1324 C CA . ILE A 1 174 ? 16.897 17.963 -26.926 1.00 50.88 174 ILE A CA 1
ATOM 1325 C C . ILE A 1 174 ? 15.763 18.441 -27.845 1.00 50.88 174 ILE A C 1
ATOM 1327 O O . ILE A 1 174 ? 15.980 19.329 -28.657 1.00 50.88 174 ILE A O 1
ATOM 1331 N N . LYS A 1 175 ? 14.542 17.908 -27.699 1.00 41.44 175 LYS A N 1
ATOM 1332 C CA . LYS A 1 175 ? 13.375 18.290 -28.521 1.00 41.44 175 LYS A CA 1
ATOM 1333 C C . LYS A 1 175 ? 12.754 19.652 -28.157 1.00 41.44 175 LYS A C 1
ATOM 1335 O O . LYS A 1 175 ? 11.867 20.108 -28.869 1.00 41.44 175 LYS A O 1
ATOM 1340 N N . LYS A 1 176 ? 13.161 20.256 -27.031 1.00 47.31 176 LYS A N 1
ATOM 1341 C CA . LYS A 1 176 ? 12.706 21.576 -26.543 1.00 47.31 176 LYS A CA 1
ATOM 1342 C C . LYS A 1 176 ? 13.667 22.730 -26.889 1.00 47.31 176 LYS A C 1
ATOM 1344 O O . LYS A 1 176 ? 13.389 23.861 -26.497 1.00 47.31 176 LYS A O 1
ATOM 1349 N N . LYS A 1 177 ? 14.778 22.451 -27.576 1.00 41.78 177 LYS A N 1
ATOM 1350 C CA . LYS A 1 177 ? 15.672 23.446 -28.188 1.00 41.78 177 LYS A CA 1
ATOM 1351 C C . LYS A 1 177 ? 15.433 23.495 -29.689 1.00 41.78 177 LYS A C 1
ATOM 1353 O O . LYS A 1 177 ? 15.613 24.597 -30.243 1.00 41.78 177 LYS A O 1
#

Organism: NCBI:txid147047

Radius of gyration: 20.27 Å; chains: 1; bounding box: 40×57×52 Å

Secondary structure (DSSP, 8-state):
---------PPPPTTSS---HHHHHHHHHHHHHHHHHHHSS-HHHHHHHHHHHHHHTT-SSSHHHHHHHHHHSPPPPHHHHHHHHHHHHHHHHHHS-HHHHHHHTS--HHHHHHHHHHHHHHHTSHHHHHHHHHHHHHHHHT-TTT-HHHHHHHHHHHHHHHHHHHHHHHHHHHTT-

pLDDT: mean 74.67, std 17.93, range [38.84, 96.62]